Protein AF-A0A920SSR6-F1 (afdb_monomer_lite)

Structure (mmCIF, N/CA/C/O backbone):
data_AF-A0A920SSR6-F1
#
_entry.id   AF-A0A920SSR6-F1
#
loop_
_atom_site.group_PDB
_atom_site.id
_atom_site.type_symbol
_atom_site.label_atom_id
_atom_site.label_alt_id
_atom_site.label_comp_id
_atom_site.label_asym_id
_atom_site.label_entity_id
_atom_site.label_seq_id
_atom_site.pdbx_PDB_ins_code
_atom_site.Cartn_x
_atom_site.Cartn_y
_atom_site.Cartn_z
_atom_site.occupancy
_atom_site.B_iso_or_equiv
_atom_site.auth_seq_id
_atom_site.auth_comp_id
_atom_site.auth_asym_id
_atom_site.auth_atom_id
_atom_site.pdbx_PDB_model_num
ATOM 1 N N . MET A 1 1 ? -7.502 -5.292 -11.468 1.00 79.25 1 MET A N 1
ATOM 2 C CA . MET A 1 1 ? -7.625 -5.193 -10.005 1.00 79.25 1 MET A CA 1
ATOM 3 C C . MET A 1 1 ? -8.997 -5.690 -9.581 1.00 79.25 1 MET A C 1
ATOM 5 O O . MET A 1 1 ? -9.979 -5.293 -10.202 1.00 79.25 1 MET A O 1
ATOM 9 N N . CYS A 1 2 ? -9.067 -6.559 -8.577 1.00 88.94 2 CYS A N 1
ATOM 10 C CA . CYS A 1 2 ? -10.321 -7.020 -7.972 1.00 88.94 2 CYS A CA 1
ATOM 11 C C . CYS A 1 2 ? -10.237 -6.831 -6.457 1.00 88.94 2 CYS A C 1
ATOM 13 O O . CYS A 1 2 ? -9.167 -7.054 -5.901 1.00 88.94 2 CYS A O 1
ATOM 15 N N . PHE A 1 3 ? -11.332 -6.451 -5.804 1.00 95.31 3 PHE A N 1
ATOM 16 C CA . PHE A 1 3 ? -11.404 -6.230 -4.358 1.00 95.31 3 PHE A CA 1
ATOM 17 C C . PHE A 1 3 ? -12.516 -7.069 -3.746 1.00 95.31 3 PHE A C 1
ATOM 19 O O . PHE A 1 3 ? -13.521 -7.348 -4.408 1.00 95.31 3 PHE A O 1
ATOM 26 N N . ASP A 1 4 ? -12.359 -7.425 -2.478 1.00 97.19 4 ASP A N 1
ATOM 27 C CA . ASP A 1 4 ? -13.485 -7.824 -1.643 1.00 97.19 4 ASP A CA 1
ATOM 28 C C . ASP A 1 4 ? -14.258 -6.601 -1.107 1.00 97.19 4 ASP A C 1
ATOM 30 O O . ASP A 1 4 ? -13.966 -5.452 -1.442 1.00 97.19 4 ASP A O 1
ATOM 34 N N . GLY A 1 5 ? -15.295 -6.851 -0.302 1.00 97.62 5 GLY A N 1
ATOM 35 C CA . GLY A 1 5 ? -16.142 -5.795 0.261 1.00 97.62 5 GLY A CA 1
ATOM 36 C C . GLY A 1 5 ? -15.349 -4.743 1.050 1.00 97.62 5 GLY A C 1
ATOM 37 O O . GLY A 1 5 ? -15.394 -3.574 0.672 1.00 97.62 5 GLY A O 1
ATOM 38 N N . PRO A 1 6 ? -14.584 -5.128 2.088 1.00 97.94 6 PRO A N 1
ATOM 39 C CA . PRO A 1 6 ? -13.773 -4.174 2.842 1.00 97.94 6 PRO A CA 1
ATOM 40 C C . PRO A 1 6 ? -12.674 -3.521 1.991 1.00 97.94 6 PRO A C 1
ATOM 42 O O . PRO A 1 6 ? -12.417 -2.330 2.125 1.00 97.94 6 PRO A O 1
ATOM 45 N N . GLY A 1 7 ? -12.060 -4.239 1.047 1.00 97.75 7 GLY A N 1
ATOM 46 C CA . GLY A 1 7 ? -11.115 -3.645 0.100 1.00 97.75 7 GLY A CA 1
ATOM 47 C C . GLY A 1 7 ? -11.740 -2.501 -0.709 1.00 97.75 7 GLY A C 1
ATOM 48 O O . GLY A 1 7 ? -11.111 -1.461 -0.889 1.00 97.75 7 GLY A O 1
ATOM 49 N N . MET A 1 8 ? -13.002 -2.639 -1.128 1.00 97.38 8 MET A N 1
ATOM 50 C CA . MET A 1 8 ? -13.738 -1.546 -1.776 1.00 97.38 8 MET A CA 1
ATOM 51 C C . MET A 1 8 ? -14.019 -0.366 -0.832 1.00 97.38 8 MET A C 1
ATOM 53 O O . MET A 1 8 ? -14.011 0.776 -1.292 1.00 97.38 8 MET A O 1
ATOM 57 N N . GLU A 1 9 ? -14.245 -0.606 0.465 1.00 97.62 9 GLU A N 1
ATOM 58 C CA . GLU A 1 9 ? -14.377 0.469 1.464 1.00 97.62 9 GLU A CA 1
ATOM 59 C C . GLU A 1 9 ? -13.075 1.270 1.580 1.00 97.62 9 GLU A C 1
ATOM 61 O O . GLU A 1 9 ? -13.104 2.500 1.513 1.00 97.62 9 GLU A O 1
ATOM 66 N N . TRP A 1 10 ? -11.929 0.582 1.654 1.00 98.00 10 TRP A N 1
ATOM 67 C CA . TRP A 1 10 ? -10.609 1.218 1.677 1.00 98.00 10 TRP A CA 1
ATOM 68 C C . TRP A 1 10 ? -10.385 2.103 0.443 1.00 98.00 10 TRP A C 1
ATOM 70 O O . TRP A 1 10 ? -9.975 3.257 0.574 1.00 98.00 10 TRP A O 1
ATOM 80 N N . VAL A 1 11 ? -10.731 1.604 -0.752 1.00 96.75 11 VAL A N 1
ATOM 81 C CA . VAL A 1 11 ? -10.645 2.380 -2.004 1.00 96.75 11 VAL A CA 1
ATOM 82 C C . VAL A 1 11 ? -11.535 3.618 -1.952 1.00 96.75 11 VAL A C 1
ATOM 84 O O . VAL A 1 11 ? -11.122 4.679 -2.412 1.00 96.75 11 VAL A O 1
ATOM 87 N N . GLY A 1 12 ? -12.737 3.508 -1.383 1.00 97.50 12 GLY A N 1
ATOM 88 C CA . GLY A 1 12 ? -13.645 4.641 -1.211 1.00 97.50 12 GLY A CA 1
ATOM 89 C C . GLY A 1 12 ? -13.022 5.774 -0.392 1.00 97.50 12 GLY A C 1
ATOM 90 O O . GLY A 1 12 ? -13.066 6.926 -0.823 1.00 97.50 12 GLY A O 1
ATOM 91 N N . TYR A 1 13 ? -12.388 5.439 0.735 1.00 98.25 13 TYR A N 1
ATOM 92 C CA . TYR A 1 13 ? -11.662 6.396 1.578 1.00 98.25 13 TYR A CA 1
ATOM 93 C C . TYR A 1 13 ? -10.449 7.004 0.871 1.00 98.25 13 TYR A C 1
ATOM 95 O O . TYR A 1 13 ? -10.237 8.216 0.907 1.00 98.25 13 TYR A O 1
ATOM 103 N N . TRP A 1 14 ? -9.676 6.178 0.163 1.00 97.25 14 TRP A N 1
ATOM 104 C CA . TRP A 1 14 ? -8.547 6.660 -0.629 1.00 97.25 14 TRP A CA 1
ATOM 105 C C . TRP A 1 14 ? -8.989 7.654 -1.709 1.00 97.25 14 TRP A C 1
ATOM 107 O O . TRP A 1 14 ? -8.414 8.734 -1.827 1.00 97.25 14 TRP A O 1
ATOM 117 N N . MET A 1 15 ? -10.069 7.358 -2.434 1.00 96.38 15 MET A N 1
ATOM 118 C CA . MET A 1 15 ? -10.614 8.257 -3.455 1.00 96.38 15 MET A CA 1
ATOM 119 C C . MET A 1 15 ? -11.180 9.564 -2.883 1.00 96.38 15 MET A C 1
ATOM 121 O O . MET A 1 15 ? -11.153 10.581 -3.579 1.00 96.38 15 MET A O 1
ATOM 125 N N . SER A 1 16 ? -11.706 9.560 -1.654 1.00 97.62 16 SER A N 1
ATOM 126 C CA . SER A 1 16 ? -12.174 10.782 -0.984 1.00 97.62 16 SER A CA 1
ATOM 127 C C . SER A 1 16 ? -11.052 11.571 -0.301 1.00 97.62 16 SER A C 1
ATOM 129 O O . SER A 1 16 ? -11.284 12.703 0.123 1.00 97.62 16 SER A O 1
ATOM 131 N N . GLY A 1 17 ? -9.841 11.011 -0.211 1.00 96.44 17 GLY A N 1
ATOM 132 C CA . GLY A 1 17 ? -8.726 11.606 0.526 1.00 96.44 17 GLY A CA 1
ATOM 133 C C . GLY A 1 17 ? -8.925 11.580 2.044 1.00 96.44 17 GLY A C 1
ATOM 134 O O . GLY A 1 17 ? -8.292 12.356 2.761 1.00 96.44 17 GLY A O 1
ATOM 135 N N . GLU A 1 18 ? -9.808 10.715 2.543 1.00 97.75 18 GLU A N 1
ATOM 136 C CA . GLU A 1 18 ? -10.096 10.578 3.968 1.00 97.75 18 GLU A CA 1
ATOM 137 C C . GLU A 1 18 ? -9.359 9.369 4.564 1.00 97.75 18 GLU A C 1
ATOM 139 O O . GLU A 1 18 ? -9.221 8.343 3.899 1.00 97.75 18 GLU A O 1
ATOM 144 N N . PRO A 1 19 ? -8.899 9.440 5.826 1.00 96.69 19 PRO A N 1
ATOM 145 C CA . PRO A 1 19 ? -8.306 8.288 6.497 1.00 96.69 19 PRO A CA 1
ATOM 146 C C . PRO A 1 19 ? -9.272 7.085 6.525 1.00 96.69 19 PRO A C 1
ATOM 148 O O . PRO A 1 19 ? -10.417 7.258 6.960 1.00 96.69 19 PRO A O 1
ATOM 151 N N . PRO A 1 20 ? -8.834 5.874 6.124 1.00 97.19 20 PRO A N 1
ATOM 152 C CA . PRO A 1 20 ? -9.684 4.691 6.141 1.00 97.19 20 PRO A CA 1
ATOM 153 C C . PRO A 1 20 ? -10.203 4.365 7.544 1.00 97.19 20 PRO A C 1
ATOM 155 O O . PRO A 1 20 ? -9.430 4.254 8.495 1.00 97.19 20 PRO A O 1
ATOM 158 N N . GLN A 1 21 ? -11.518 4.176 7.671 1.00 96.62 21 GLN A N 1
ATOM 159 C CA . GLN A 1 21 ? -12.170 3.718 8.903 1.00 96.62 21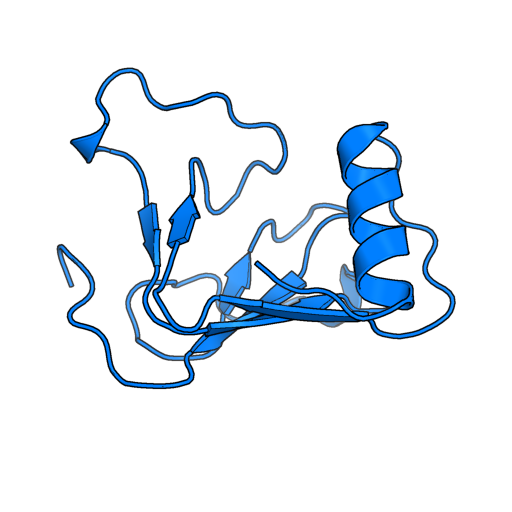 GLN A CA 1
ATOM 160 C C . GLN A 1 21 ? -12.740 2.319 8.677 1.00 96.62 21 GLN A C 1
ATOM 162 O O . GLN A 1 21 ? -13.928 2.128 8.428 1.00 96.62 21 GLN A O 1
ATOM 167 N N . MET A 1 22 ? -11.847 1.338 8.722 1.00 96.69 22 MET A N 1
ATOM 168 C CA . MET A 1 22 ? -12.138 -0.048 8.375 1.00 96.69 22 MET A CA 1
ATOM 169 C C . MET A 1 22 ? -12.737 -0.805 9.568 1.00 96.69 22 MET A C 1
ATOM 171 O O . MET A 1 22 ? -12.265 -0.675 10.695 1.00 96.69 22 MET A O 1
ATOM 175 N N . SER A 1 23 ? -13.751 -1.641 9.330 1.00 96.69 23 SER A N 1
ATOM 176 C CA . SER A 1 23 ? -14.319 -2.541 10.358 1.00 96.69 23 SER A CA 1
ATOM 177 C C . SER A 1 23 ? -13.849 -3.994 10.227 1.00 96.69 23 SER A C 1
ATOM 179 O O . SER A 1 23 ? -13.975 -4.788 11.161 1.00 96.69 23 SER A O 1
ATOM 181 N N . ALA A 1 24 ? -13.275 -4.335 9.073 1.00 97.94 24 ALA A N 1
ATOM 182 C CA . ALA A 1 24 ? -12.708 -5.632 8.750 1.00 97.94 24 ALA A CA 1
ATOM 183 C C . ALA A 1 24 ? -11.488 -5.454 7.838 1.00 97.94 24 ALA A C 1
ATOM 185 O O . ALA A 1 24 ? -11.345 -4.434 7.166 1.00 97.94 24 ALA A O 1
ATOM 186 N N . MET A 1 25 ? -10.610 -6.456 7.824 1.00 98.00 25 MET A N 1
ATOM 187 C CA . MET A 1 25 ? -9.486 -6.506 6.892 1.00 98.00 25 MET A CA 1
ATOM 188 C C . MET A 1 25 ? -10.007 -6.674 5.461 1.00 98.00 25 MET A C 1
ATOM 190 O O . MET A 1 25 ? -10.904 -7.487 5.235 1.00 98.00 25 MET A O 1
ATOM 194 N N . GLY A 1 26 ? -9.436 -5.921 4.522 1.00 98.19 26 GLY A N 1
ATOM 195 C CA . GLY A 1 26 ? -9.741 -6.019 3.096 1.00 98.19 26 GLY A CA 1
ATOM 196 C C . GLY A 1 26 ? -8.657 -6.735 2.308 1.00 98.19 26 GLY A C 1
ATOM 197 O O . GLY A 1 26 ? -7.489 -6.759 2.704 1.00 98.19 26 GLY A O 1
ATOM 198 N N . LEU A 1 27 ? -9.047 -7.281 1.163 1.00 97.81 27 LEU A N 1
ATOM 199 C CA . LEU A 1 27 ? -8.178 -8.000 0.244 1.00 97.81 27 LEU A CA 1
ATOM 200 C C . LEU A 1 27 ? -8.375 -7.518 -1.190 1.00 97.81 27 LEU A C 1
ATOM 202 O O . LEU A 1 27 ? -9.490 -7.285 -1.661 1.00 97.81 27 LEU A O 1
ATOM 206 N N . SER A 1 28 ? -7.271 -7.442 -1.922 1.00 97.81 28 SER A N 1
ATOM 207 C CA . SER A 1 28 ? -7.276 -7.242 -3.366 1.00 97.81 28 SER A CA 1
ATOM 208 C C . SER A 1 28 ? -6.166 -8.036 -4.031 1.00 97.81 28 SER A C 1
ATOM 210 O O . SER A 1 28 ? -5.222 -8.464 -3.377 1.00 97.81 28 SER A O 1
ATOM 212 N N . TYR A 1 29 ? -6.272 -8.258 -5.337 1.00 95.88 29 TYR A N 1
ATOM 213 C CA . TYR A 1 29 ? -5.209 -8.886 -6.109 1.00 95.88 29 TYR A CA 1
ATOM 214 C C . TYR A 1 29 ? -5.025 -8.252 -7.489 1.00 95.88 29 TYR A C 1
ATOM 216 O O . TYR A 1 29 ? -5.969 -7.774 -8.139 1.00 95.88 29 TYR A O 1
ATOM 224 N N . MET A 1 30 ? -3.781 -8.329 -7.958 1.00 95.38 30 MET A N 1
ATOM 225 C CA . MET A 1 30 ? -3.304 -7.902 -9.272 1.00 95.38 30 MET A CA 1
ATOM 226 C C . MET A 1 30 ? -2.377 -8.993 -9.829 1.00 95.38 30 MET A C 1
ATOM 228 O O . MET A 1 30 ? -1.157 -8.880 -9.802 1.00 95.38 30 MET A O 1
ATOM 232 N N . LEU A 1 31 ? -2.947 -10.092 -10.333 1.00 93.31 31 LEU A N 1
ATOM 233 C CA . LEU A 1 31 ? -2.156 -11.266 -10.750 1.00 93.31 31 LEU A CA 1
ATOM 234 C C . LEU A 1 31 ? -1.364 -11.073 -12.055 1.00 93.31 31 LEU A C 1
ATOM 236 O O . LEU A 1 31 ? -0.542 -11.912 -12.397 1.00 93.31 31 LEU A O 1
ATOM 240 N N . MET A 1 32 ? -1.606 -9.982 -12.781 1.00 91.75 32 MET A N 1
ATOM 241 C CA . MET A 1 32 ? -0.812 -9.587 -13.952 1.00 91.75 32 MET A CA 1
ATOM 242 C C . MET A 1 32 ? 0.258 -8.540 -13.599 1.00 91.75 32 MET A C 1
ATOM 244 O O . MET A 1 32 ? 0.911 -8.022 -14.500 1.00 91.75 32 MET A O 1
ATOM 248 N N . GLY A 1 33 ? 0.417 -8.219 -12.311 1.00 92.00 33 GLY A N 1
ATOM 249 C CA . GLY A 1 33 ? 1.203 -7.082 -11.845 1.00 92.00 33 GLY A CA 1
ATOM 250 C C . GLY A 1 33 ? 0.465 -5.746 -11.951 1.00 92.00 33 GLY A C 1
ATOM 251 O O . GLY A 1 33 ? -0.696 -5.683 -12.377 1.00 92.00 33 GLY A O 1
ATOM 252 N N . SER A 1 34 ? 1.150 -4.686 -11.538 1.00 92.38 34 SER A N 1
ATOM 253 C CA . SER A 1 34 ? 0.694 -3.296 -11.606 1.00 92.38 34 SER A CA 1
ATOM 254 C C . SER A 1 34 ? 1.840 -2.356 -11.977 1.00 92.38 34 SER A C 1
ATOM 256 O O . SER A 1 34 ? 3.015 -2.727 -12.001 1.00 92.38 34 SER A O 1
ATOM 258 N N . TYR A 1 35 ? 1.456 -1.127 -12.304 1.00 92.50 35 TYR A N 1
ATOM 259 C CA . TYR A 1 35 ? 2.344 0.019 -12.368 1.00 92.50 35 TYR A CA 1
ATOM 260 C C . TYR A 1 35 ? 1.873 1.007 -11.307 1.00 92.50 35 TYR A C 1
ATOM 262 O O . TYR A 1 35 ? 0.707 1.411 -11.331 1.00 92.50 35 TYR A O 1
ATOM 270 N N . ASP A 1 36 ? 2.771 1.381 -10.405 1.00 92.12 36 ASP A N 1
ATOM 271 C CA . ASP A 1 36 ? 2.482 2.216 -9.247 1.00 92.12 36 ASP A CA 1
ATOM 272 C C . ASP A 1 36 ? 3.305 3.508 -9.330 1.00 92.12 36 ASP A C 1
ATOM 274 O O . ASP A 1 36 ? 4.497 3.501 -9.641 1.00 92.12 36 ASP A O 1
ATOM 278 N N . ASN A 1 37 ? 2.668 4.651 -9.064 1.00 94.00 37 ASN A N 1
ATOM 279 C CA . ASN A 1 37 ? 3.337 5.954 -9.162 1.00 94.00 37 ASN A CA 1
ATOM 280 C C . ASN A 1 37 ? 4.342 6.187 -8.026 1.00 94.00 37 ASN A C 1
ATOM 282 O O . ASN A 1 37 ? 5.284 6.958 -8.181 1.00 94.00 37 ASN A O 1
ATOM 286 N N . SER A 1 38 ? 4.105 5.577 -6.865 1.00 94.25 38 SER A N 1
ATOM 287 C CA . SER A 1 38 ? 4.916 5.747 -5.665 1.00 94.25 38 SER A CA 1
ATOM 288 C C . SER A 1 38 ? 4.692 4.582 -4.709 1.00 94.25 38 SER A C 1
ATOM 290 O O . SER A 1 38 ? 3.590 4.046 -4.636 1.00 94.25 38 SER A O 1
ATOM 292 N N . ASN A 1 39 ? 5.725 4.226 -3.942 1.00 95.06 39 ASN A N 1
ATOM 293 C CA . ASN A 1 39 ? 5.601 3.300 -2.814 1.00 95.06 39 ASN A CA 1
ATOM 294 C C . ASN A 1 39 ? 5.315 4.029 -1.490 1.00 95.06 39 ASN A C 1
ATOM 296 O O . ASN A 1 39 ? 4.989 3.393 -0.494 1.00 95.06 39 ASN A O 1
ATOM 300 N N . THR A 1 40 ? 5.486 5.352 -1.437 1.00 95.38 40 THR A N 1
ATOM 301 C CA . THR A 1 40 ? 5.476 6.125 -0.181 1.00 95.38 40 THR A CA 1
ATOM 302 C C . THR A 1 40 ? 4.354 7.152 -0.110 1.00 95.38 40 THR A C 1
ATOM 304 O O . THR A 1 40 ? 3.849 7.408 0.979 1.00 95.38 40 THR A O 1
ATOM 307 N N . ASP A 1 41 ? 3.930 7.705 -1.246 1.00 96.19 41 ASP A N 1
ATOM 308 C CA . ASP A 1 41 ? 2.900 8.742 -1.314 1.00 96.19 41 ASP A CA 1
ATOM 309 C C . ASP A 1 41 ? 1.615 8.200 -1.971 1.00 96.19 41 ASP A C 1
ATOM 311 O O . ASP A 1 41 ? 1.611 7.955 -3.183 1.00 96.19 41 ASP A O 1
ATOM 315 N N . PRO A 1 42 ? 0.514 8.039 -1.208 1.00 96.50 42 PRO A N 1
ATOM 316 C CA . PRO A 1 42 ? -0.755 7.526 -1.722 1.00 96.50 42 PRO A CA 1
ATOM 317 C C . PRO A 1 42 ? -1.435 8.454 -2.733 1.00 96.50 42 PRO A C 1
ATOM 319 O O . PRO A 1 42 ? -2.347 8.014 -3.431 1.00 96.50 42 PRO A O 1
ATOM 322 N N . PHE A 1 43 ? -1.025 9.719 -2.827 1.00 96.81 43 PHE A N 1
ATOM 323 C CA . PHE A 1 43 ? -1.617 10.708 -3.731 1.00 96.81 43 PHE A CA 1
ATOM 324 C C . PHE A 1 43 ? -0.641 11.186 -4.807 1.00 96.81 43 PHE A C 1
ATOM 326 O O . PHE A 1 43 ? -0.907 12.184 -5.484 1.00 96.81 43 PHE A O 1
ATOM 333 N N . ALA A 1 44 ? 0.465 10.460 -4.995 1.00 95.69 44 ALA A N 1
ATOM 334 C CA . ALA A 1 44 ? 1.440 10.764 -6.025 1.00 95.69 44 ALA A CA 1
ATOM 335 C C . ALA A 1 44 ? 0.788 10.794 -7.415 1.00 95.69 44 ALA A C 1
ATOM 337 O O . ALA A 1 44 ? 0.175 9.825 -7.883 1.00 95.69 44 ALA A O 1
ATOM 338 N N . GLY A 1 45 ? 0.977 11.920 -8.104 1.00 94.88 45 GLY A N 1
ATOM 339 C CA . GLY A 1 45 ? 0.725 12.008 -9.535 1.00 94.88 45 GLY A CA 1
ATOM 340 C C . GLY A 1 45 ? 1.661 11.084 -10.326 1.00 94.88 45 GLY A C 1
ATOM 341 O O . GLY A 1 45 ? 2.651 10.590 -9.782 1.00 94.88 45 GLY A O 1
ATOM 342 N N . PRO A 1 46 ? 1.369 10.841 -11.613 1.00 92.56 46 PRO A N 1
ATOM 343 C CA . PRO A 1 46 ? 2.273 10.082 -12.465 1.00 92.56 46 PRO A CA 1
ATOM 344 C C . PRO A 1 46 ? 3.649 10.767 -12.529 1.00 92.56 46 PRO A C 1
ATOM 346 O O . PRO A 1 46 ? 3.701 12.001 -12.591 1.00 92.56 46 PRO A O 1
ATOM 349 N N . PRO A 1 47 ? 4.754 10.001 -12.532 1.00 89.62 47 PRO A N 1
ATOM 350 C CA . PRO A 1 47 ? 6.088 10.571 -12.670 1.00 89.62 47 PRO A CA 1
ATOM 351 C C . PRO A 1 47 ? 6.245 11.272 -14.026 1.00 89.62 47 PRO A C 1
ATOM 353 O O . PRO A 1 47 ? 5.613 10.892 -15.014 1.00 89.62 47 PRO A O 1
ATOM 356 N N . GLU A 1 48 ? 7.110 12.291 -14.085 1.00 90.69 48 GLU A N 1
ATOM 357 C CA . GLU A 1 48 ? 7.383 13.030 -15.329 1.00 90.69 48 GLU A CA 1
ATOM 358 C C . GLU A 1 48 ? 7.938 12.113 -16.428 1.00 90.69 48 GLU A C 1
ATOM 360 O O . GLU A 1 48 ? 7.602 12.269 -17.605 1.00 90.69 48 GLU A O 1
ATOM 365 N N . ASN A 1 49 ? 8.757 11.131 -16.039 1.00 89.44 49 ASN A N 1
ATOM 366 C CA . ASN A 1 49 ? 9.231 10.063 -16.903 1.00 89.44 49 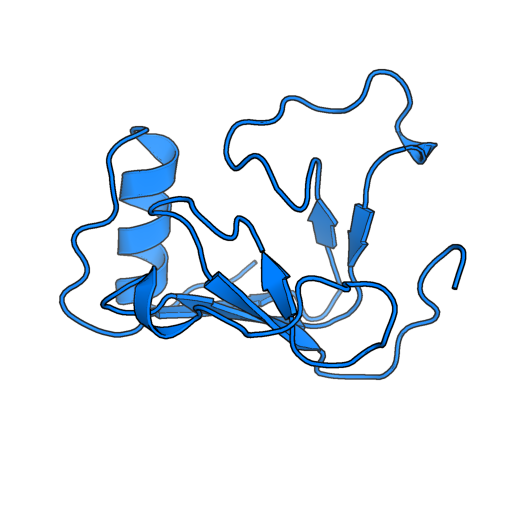ASN A CA 1
ATOM 367 C C . ASN A 1 49 ? 8.596 8.722 -16.48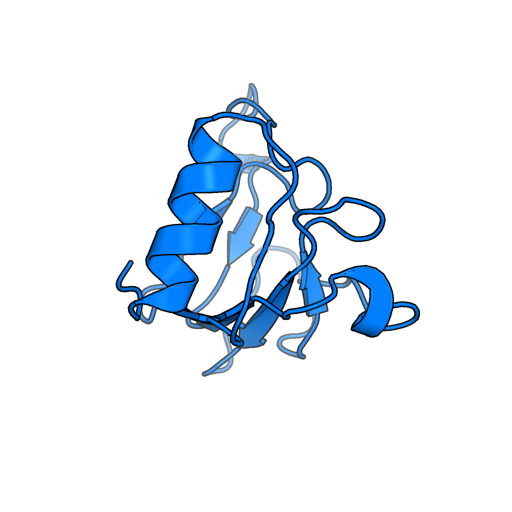1 1.00 89.44 49 ASN A C 1
ATOM 369 O O . ASN A 1 49 ? 8.809 8.282 -15.352 1.00 89.44 49 ASN A O 1
ATOM 373 N N . PRO A 1 50 ? 7.875 8.020 -17.377 1.00 85.31 50 PRO A N 1
ATOM 374 C CA . PRO A 1 50 ? 7.264 6.725 -17.068 1.00 85.31 50 PRO A CA 1
ATOM 375 C C . PRO A 1 50 ? 8.245 5.635 -16.615 1.00 85.31 50 PRO A C 1
ATOM 377 O O . PRO A 1 50 ? 7.832 4.673 -15.977 1.00 85.31 50 PRO A O 1
ATOM 380 N N . ALA A 1 51 ? 9.532 5.754 -16.955 1.00 85.31 51 ALA A N 1
ATOM 381 C CA . ALA A 1 51 ? 10.554 4.806 -16.511 1.00 85.31 51 ALA A CA 1
ATOM 382 C C . ALA A 1 51 ? 10.870 4.907 -15.007 1.00 85.31 51 ALA A C 1
ATOM 384 O O . ALA A 1 51 ? 11.466 3.982 -14.465 1.00 85.31 51 ALA A O 1
ATOM 385 N N . ASP A 1 52 ? 10.470 6.003 -14.355 1.00 85.06 52 ASP A N 1
ATOM 386 C CA . ASP A 1 52 ? 10.710 6.245 -12.928 1.00 85.06 52 ASP A CA 1
ATOM 387 C C . ASP A 1 52 ? 9.568 5.711 -12.043 1.00 85.06 52 ASP A C 1
ATOM 389 O O . ASP A 1 52 ? 9.635 5.801 -10.818 1.00 85.06 52 ASP A O 1
ATOM 393 N N . GLY A 1 53 ? 8.501 5.179 -12.649 1.00 86.94 53 GLY A N 1
ATOM 394 C CA . GLY A 1 53 ? 7.443 4.497 -11.912 1.00 86.94 53 GLY A CA 1
ATOM 395 C C . GLY A 1 53 ? 7.855 3.106 -11.450 1.00 86.94 53 GLY A C 1
ATOM 396 O O . GLY A 1 53 ? 8.835 2.524 -11.915 1.00 86.94 53 GLY A O 1
ATOM 397 N N . ILE A 1 54 ? 7.067 2.553 -10.538 1.00 91.31 54 ILE A N 1
ATOM 398 C CA . ILE A 1 54 ? 7.335 1.252 -9.937 1.00 91.31 54 ILE A CA 1
ATOM 399 C C . ILE A 1 54 ? 6.551 0.195 -10.704 1.00 91.31 54 ILE A C 1
ATOM 401 O O . ILE A 1 54 ? 5.337 0.297 -10.870 1.00 91.31 54 ILE A O 1
ATOM 405 N N . VAL A 1 55 ? 7.249 -0.836 -11.174 1.00 91.25 55 VAL A N 1
ATOM 406 C CA . VAL A 1 55 ? 6.617 -2.013 -11.773 1.00 91.25 55 VAL A CA 1
ATOM 407 C C . VAL A 1 55 ? 6.559 -3.104 -10.720 1.00 91.25 55 VAL A C 1
ATOM 409 O O . VAL A 1 55 ? 7.589 -3.651 -10.327 1.00 91.25 55 VAL A O 1
ATOM 412 N N . THR A 1 56 ? 5.347 -3.451 -10.305 1.00 91.69 56 THR A N 1
ATOM 413 C CA . THR A 1 56 ? 5.117 -4.475 -9.289 1.00 91.69 56 THR A CA 1
ATOM 414 C C . THR A 1 56 ? 4.651 -5.762 -9.958 1.00 91.69 56 THR A C 1
ATOM 416 O O . THR A 1 56 ? 3.716 -5.765 -10.762 1.00 91.69 56 THR A O 1
ATOM 419 N N . GLY A 1 57 ? 5.291 -6.882 -9.618 1.00 93.12 57 GLY A N 1
ATOM 420 C CA . GLY A 1 57 ? 4.903 -8.209 -10.100 1.00 93.12 57 GLY A CA 1
ATOM 421 C C . GLY A 1 57 ? 3.535 -8.676 -9.577 1.00 93.12 57 GLY A C 1
ATOM 422 O O . GLY A 1 57 ? 2.860 -7.951 -8.848 1.00 93.12 57 GLY A O 1
ATOM 423 N N . PRO A 1 58 ? 3.090 -9.897 -9.919 1.00 95.06 58 PRO A N 1
ATOM 424 C CA . PRO A 1 58 ? 1.832 -10.461 -9.428 1.00 95.06 58 PRO A CA 1
ATOM 425 C C . PRO A 1 58 ? 1.734 -10.481 -7.896 1.00 95.06 58 PRO A C 1
ATOM 427 O O . PRO A 1 58 ? 2.522 -11.158 -7.232 1.00 95.06 58 PRO A O 1
ATOM 430 N N . HIS A 1 59 ? 0.735 -9.812 -7.320 1.00 96.19 59 HIS A N 1
ATOM 431 C CA . HIS A 1 59 ? 0.622 -9.666 -5.864 1.00 96.19 59 HIS A CA 1
ATOM 432 C C . HIS A 1 59 ? -0.827 -9.653 -5.352 1.00 96.19 59 HIS A C 1
ATOM 434 O O . HIS A 1 59 ? -1.792 -9.445 -6.101 1.00 96.19 59 HIS A O 1
ATOM 440 N N . VAL A 1 60 ? -0.953 -9.868 -4.043 1.00 97.62 60 VAL A N 1
ATOM 441 C CA . VAL A 1 60 ? -2.144 -9.625 -3.223 1.00 97.62 60 VAL A CA 1
ATOM 442 C C . VAL A 1 60 ? -1.880 -8.396 -2.353 1.00 97.62 60 VAL A C 1
ATOM 444 O O . VAL A 1 60 ? -0.799 -8.259 -1.789 1.00 97.62 60 VAL A O 1
ATOM 447 N N . MET A 1 61 ? -2.869 -7.519 -2.231 1.00 98.25 61 MET A N 1
ATOM 448 C CA . MET A 1 61 ? -2.891 -6.414 -1.276 1.00 98.25 61 MET A CA 1
ATOM 449 C C . MET A 1 61 ? -3.749 -6.802 -0.076 1.00 98.25 61 MET A C 1
ATOM 451 O O . MET A 1 61 ? -4.849 -7.338 -0.248 1.00 98.25 61 MET A O 1
ATOM 455 N N . ILE A 1 62 ? -3.266 -6.502 1.127 1.00 98.38 62 ILE A N 1
ATOM 456 C CA . ILE A 1 62 ? -4.002 -6.698 2.377 1.00 98.38 62 ILE A CA 1
ATOM 457 C C . ILE A 1 62 ? -4.144 -5.344 3.067 1.00 98.38 62 ILE A C 1
ATOM 459 O O . ILE A 1 62 ? -3.153 -4.745 3.490 1.00 98.38 62 ILE A O 1
ATOM 463 N N . PHE A 1 63 ? -5.385 -4.888 3.205 1.00 98.25 63 PHE A N 1
ATOM 464 C CA . PHE A 1 63 ? -5.739 -3.629 3.852 1.00 98.25 63 PHE A CA 1
ATOM 465 C C . PHE A 1 63 ? -6.078 -3.908 5.321 1.00 98.25 63 PHE A C 1
ATOM 467 O O . PHE A 1 63 ? -7.112 -4.529 5.595 1.00 98.25 63 PHE A O 1
ATOM 474 N N . PRO A 1 64 ? -5.216 -3.532 6.282 1.00 97.88 64 PRO A N 1
ATOM 475 C CA . PRO A 1 64 ? -5.465 -3.810 7.689 1.00 97.88 64 PRO A CA 1
ATOM 476 C C . PRO A 1 64 ? -6.609 -2.946 8.235 1.00 97.88 64 PRO A C 1
ATOM 478 O O . PRO A 1 64 ? -6.916 -1.879 7.711 1.00 97.88 64 PRO A O 1
ATOM 481 N N . VAL A 1 65 ? -7.205 -3.392 9.344 1.00 97.94 65 VAL A N 1
ATOM 482 C CA . VAL A 1 65 ? -8.138 -2.561 10.126 1.00 97.94 65 VAL A CA 1
ATOM 483 C C . VAL A 1 65 ? -7.418 -1.348 10.723 1.00 97.94 65 VAL A C 1
ATOM 485 O O . VAL A 1 65 ? -7.962 -0.251 10.754 1.00 97.94 65 VAL A O 1
ATOM 488 N N . ASP A 1 66 ? -6.180 -1.557 11.175 1.00 96.94 66 ASP A N 1
ATOM 489 C CA . ASP A 1 66 ? -5.309 -0.534 11.743 1.00 96.94 66 ASP A CA 1
ATOM 490 C C . ASP A 1 66 ? -3.974 -0.530 10.989 1.00 96.94 66 ASP A C 1
ATOM 492 O O . ASP A 1 66 ? -3.192 -1.480 11.086 1.00 96.94 66 ASP A O 1
ATOM 496 N N . ALA A 1 67 ? -3.708 0.544 10.245 1.00 96.69 67 ALA A N 1
ATOM 497 C CA . ALA A 1 67 ? -2.478 0.736 9.478 1.00 96.69 67 ALA A CA 1
ATOM 498 C C . ALA A 1 67 ? -1.208 0.655 10.347 1.00 96.69 67 ALA A C 1
ATOM 500 O O . ALA A 1 67 ? -0.167 0.187 9.881 1.00 96.69 67 ALA A O 1
ATOM 501 N N . THR A 1 68 ? -1.286 1.034 11.629 1.00 96.25 68 THR A N 1
ATOM 502 C CA . THR A 1 68 ? -0.130 1.007 12.543 1.00 96.25 68 THR A CA 1
ATOM 503 C C . THR A 1 68 ? 0.320 -0.412 12.894 1.00 96.25 68 THR A C 1
ATOM 505 O O . THR A 1 68 ? 1.463 -0.607 13.309 1.00 96.25 68 THR A O 1
ATOM 508 N N . SER A 1 69 ? -0.522 -1.423 12.649 1.00 96.44 69 SER A N 1
ATOM 509 C CA . SER A 1 69 ? -0.158 -2.838 12.817 1.00 96.44 69 SER A CA 1
ATOM 510 C C . SER A 1 69 ? 0.974 -3.299 11.890 1.00 96.44 69 SER A C 1
ATOM 512 O O . SER A 1 69 ? 1.585 -4.334 12.149 1.00 96.44 69 SER A O 1
ATOM 514 N N . LEU A 1 70 ? 1.280 -2.526 10.843 1.00 96.62 70 LEU A N 1
ATOM 515 C CA . LEU A 1 70 ? 2.355 -2.795 9.885 1.00 96.62 70 LEU A CA 1
ATOM 516 C C . LEU A 1 70 ? 3.689 -2.115 10.257 1.00 96.62 70 LEU A C 1
ATOM 518 O O . LEU A 1 70 ? 4.661 -2.191 9.501 1.00 96.62 70 LEU A O 1
ATOM 522 N N . ALA A 1 71 ? 3.760 -1.426 11.401 1.00 93.12 71 ALA A N 1
ATOM 523 C CA . ALA A 1 71 ? 4.964 -0.720 11.828 1.00 93.12 71 ALA A CA 1
ATOM 524 C C . ALA A 1 71 ? 6.167 -1.670 11.985 1.00 93.12 71 ALA A C 1
ATOM 526 O O . ALA A 1 71 ? 6.072 -2.737 12.592 1.00 93.12 71 ALA A O 1
ATOM 527 N N . GLY A 1 72 ? 7.323 -1.260 11.455 1.00 91.69 72 GLY A N 1
ATOM 528 C CA . GLY A 1 72 ? 8.573 -2.025 11.530 1.00 91.69 72 GLY A CA 1
ATOM 529 C C . GLY A 1 72 ? 8.716 -3.149 10.498 1.00 91.69 72 GLY A C 1
ATOM 530 O O . GLY A 1 72 ? 9.763 -3.794 10.458 1.00 91.69 72 GLY A O 1
ATOM 531 N N . MET A 1 73 ? 7.709 -3.378 9.650 1.00 96.62 73 MET A N 1
ATOM 532 C CA . MET A 1 73 ? 7.850 -4.239 8.475 1.00 96.62 73 MET A CA 1
ATOM 533 C C . MET A 1 73 ? 8.661 -3.539 7.371 1.00 96.62 73 MET A C 1
ATOM 535 O O . MET A 1 73 ? 8.733 -2.308 7.324 1.00 96.62 73 MET A O 1
ATOM 539 N N . SER A 1 74 ? 9.265 -4.335 6.483 1.00 96.88 74 SER A N 1
ATOM 540 C CA . SER A 1 74 ? 10.044 -3.834 5.344 1.00 96.88 74 SER A CA 1
ATOM 541 C C . SER A 1 74 ? 9.185 -2.994 4.395 1.00 96.88 74 SER A C 1
ATOM 543 O O . SER A 1 74 ? 8.009 -3.288 4.199 1.00 96.88 74 SER A O 1
ATOM 545 N N . THR A 1 75 ? 9.785 -1.984 3.771 1.00 96.50 75 THR A N 1
ATOM 546 C CA . THR A 1 75 ? 9.223 -1.219 2.640 1.00 96.50 75 THR A CA 1
ATOM 547 C C . THR A 1 75 ? 9.969 -1.491 1.333 1.00 96.50 75 THR A C 1
ATOM 549 O O . THR A 1 75 ? 9.691 -0.858 0.312 1.00 96.50 75 THR A O 1
ATOM 552 N N . ASP A 1 76 ? 10.925 -2.423 1.364 1.00 94.19 76 ASP A N 1
ATOM 553 C CA . ASP A 1 76 ? 11.703 -2.820 0.200 1.00 94.19 76 ASP A CA 1
ATOM 554 C C . ASP A 1 76 ? 10.835 -3.651 -0.751 1.00 94.19 76 ASP A C 1
ATOM 556 O O . ASP A 1 76 ? 10.535 -4.814 -0.495 1.00 94.19 76 ASP A O 1
ATOM 560 N N . HIS A 1 77 ? 10.422 -3.023 -1.847 1.00 91.75 77 HIS A N 1
ATOM 561 C CA . HIS A 1 77 ? 9.591 -3.625 -2.885 1.00 91.75 77 HIS A CA 1
ATOM 562 C C . HIS A 1 77 ? 10.415 -4.381 -3.940 1.00 91.75 77 HIS A C 1
ATOM 564 O O . HIS A 1 77 ? 9.847 -4.921 -4.889 1.00 91.75 77 HIS A O 1
ATOM 570 N N . MET A 1 78 ? 11.743 -4.450 -3.778 1.00 89.62 78 MET A N 1
ATOM 571 C CA . MET A 1 78 ? 12.659 -5.055 -4.748 1.00 89.62 78 MET A CA 1
ATOM 572 C C . MET A 1 78 ? 13.000 -6.518 -4.444 1.00 89.62 78 MET A C 1
ATOM 574 O O . MET A 1 78 ? 13.657 -7.178 -5.247 1.00 89.62 78 MET A O 1
ATOM 578 N N . THR A 1 79 ? 12.564 -7.057 -3.302 1.00 86.50 79 THR A N 1
ATOM 579 C CA . THR A 1 79 ? 13.058 -8.346 -2.784 1.00 86.50 79 THR A CA 1
ATOM 580 C C . THR A 1 79 ? 12.156 -9.547 -3.077 1.00 86.50 79 THR A C 1
ATOM 582 O O . THR A 1 79 ? 12.467 -10.649 -2.635 1.00 86.50 79 THR 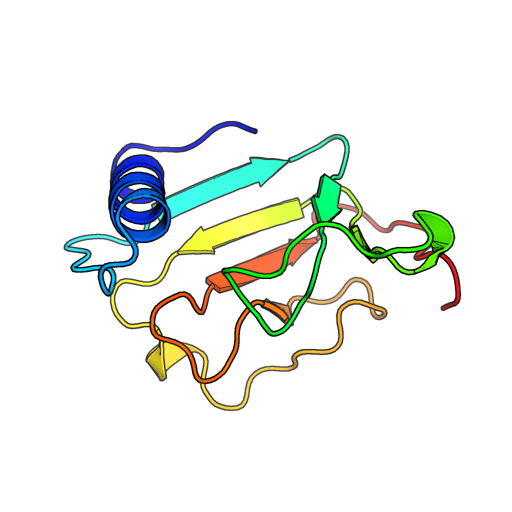A O 1
ATOM 585 N N . ASN A 1 80 ? 11.053 -9.391 -3.826 1.00 89.75 80 ASN A N 1
ATOM 586 C CA . ASN A 1 80 ? 9.989 -10.410 -3.961 1.00 89.75 80 ASN A CA 1
ATOM 587 C C . ASN A 1 80 ? 9.416 -10.905 -2.605 1.00 89.75 80 ASN A C 1
ATOM 589 O O . ASN A 1 80 ? 8.659 -11.876 -2.566 1.00 89.75 80 ASN A O 1
ATOM 593 N N . GLU A 1 81 ? 9.738 -10.237 -1.494 1.00 94.38 81 GLU A N 1
ATOM 594 C CA . GLU A 1 81 ? 9.213 -10.515 -0.157 1.00 94.38 81 GLU A CA 1
ATOM 595 C C . GLU A 1 81 ? 8.031 -9.586 0.163 1.00 94.38 81 GLU A C 1
ATOM 597 O O . GLU A 1 81 ? 7.839 -8.576 -0.515 1.00 94.38 81 GLU A O 1
ATOM 602 N N . PRO A 1 82 ? 7.208 -9.895 1.183 1.00 96.88 82 PRO A N 1
ATOM 603 C CA . PRO A 1 82 ? 6.159 -8.984 1.618 1.00 96.88 82 PRO A CA 1
ATOM 604 C C . PRO A 1 82 ? 6.715 -7.644 2.111 1.00 96.88 82 PRO A C 1
ATOM 606 O O . PRO A 1 82 ? 7.626 -7.610 2.942 1.00 96.88 82 PRO A O 1
ATOM 609 N N . TYR A 1 83 ? 6.108 -6.548 1.661 1.00 97.38 83 TYR A N 1
ATOM 610 C CA . TYR A 1 83 ? 6.513 -5.189 2.018 1.00 97.38 83 TYR A CA 1
ATOM 611 C C . TYR A 1 83 ? 5.307 -4.277 2.238 1.00 97.38 83 TYR A C 1
ATOM 613 O O . TYR A 1 83 ? 4.202 -4.541 1.768 1.00 97.38 83 TYR A O 1
ATOM 621 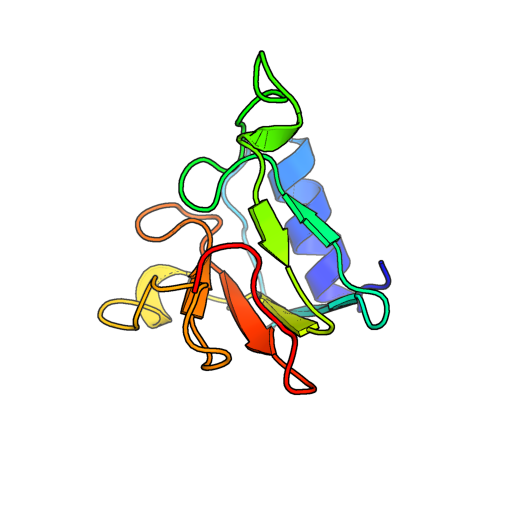N N . VAL A 1 84 ? 5.512 -3.188 2.970 1.00 98.38 84 VAL A N 1
ATOM 622 C CA . VAL A 1 84 ? 4.491 -2.173 3.224 1.00 98.38 84 VAL A CA 1
ATOM 623 C C . VAL A 1 84 ? 4.581 -1.091 2.161 1.00 98.38 84 VAL A C 1
ATOM 625 O O . VAL A 1 84 ? 5.634 -0.477 1.978 1.00 98.38 84 VAL A O 1
ATOM 628 N N . MET A 1 85 ? 3.454 -0.831 1.506 1.00 97.81 85 MET A N 1
ATOM 629 C CA . MET A 1 85 ? 3.258 0.351 0.676 1.00 97.81 85 MET A CA 1
ATOM 630 C C . MET A 1 85 ? 2.573 1.439 1.508 1.00 97.81 85 MET A C 1
ATOM 632 O O . MET A 1 85 ? 1.730 1.145 2.357 1.00 97.81 85 MET A O 1
ATOM 636 N N . PHE A 1 86 ? 2.957 2.695 1.278 1.00 97.62 86 PHE A N 1
ATOM 637 C CA . PHE A 1 86 ? 2.480 3.893 1.980 1.00 97.62 86 PHE A CA 1
ATOM 638 C C . PHE A 1 86 ? 2.691 3.853 3.501 1.00 97.62 86 PHE A C 1
ATOM 640 O O . PHE A 1 86 ? 1.840 4.323 4.264 1.00 97.62 86 PHE A O 1
ATOM 647 N N . GLN A 1 87 ? 3.817 3.282 3.948 1.00 96.94 87 GLN A N 1
ATOM 648 C CA . GLN A 1 87 ? 4.192 3.257 5.366 1.00 96.94 87 GLN A CA 1
ATOM 649 C C . GLN A 1 87 ? 4.139 4.669 5.979 1.00 96.94 87 GLN A C 1
ATOM 651 O O . GLN A 1 87 ? 4.360 5.665 5.295 1.00 96.94 87 GLN A O 1
ATOM 656 N N . ASP A 1 88 ? 3.804 4.738 7.269 1.00 94.50 88 ASP A N 1
ATOM 657 C CA . ASP A 1 88 ? 3.611 5.975 8.041 1.00 94.50 88 ASP A CA 1
ATOM 658 C C . ASP A 1 88 ? 2.428 6.857 7.593 1.00 94.50 88 ASP A C 1
ATOM 660 O O . ASP A 1 88 ? 2.233 7.957 8.115 1.00 94.50 88 ASP A O 1
ATOM 664 N N . THR A 1 89 ? 1.574 6.357 6.694 1.00 97.31 89 THR A N 1
ATOM 665 C CA . THR A 1 89 ? 0.294 6.985 6.338 1.00 97.31 89 THR A CA 1
ATOM 666 C C . THR A 1 89 ? -0.897 6.145 6.824 1.00 97.31 89 THR A C 1
ATOM 668 O O . THR A 1 89 ? -0.768 4.932 7.009 1.00 97.31 89 THR A O 1
ATOM 671 N N . PRO A 1 90 ? -2.104 6.733 6.962 1.00 97.56 90 PRO A N 1
ATOM 672 C CA . PRO A 1 90 ? -3.330 5.966 7.211 1.00 97.56 90 PRO A CA 1
ATOM 673 C C . PRO A 1 90 ? -3.687 4.964 6.098 1.00 97.56 90 PRO A C 1
ATOM 675 O O . PRO A 1 90 ? -4.544 4.108 6.296 1.00 97.56 90 PRO A O 1
ATOM 678 N N . PHE A 1 91 ? -3.045 5.073 4.932 1.00 98.12 91 PHE A N 1
ATOM 679 C CA . PHE A 1 91 ? -3.257 4.230 3.756 1.00 98.12 91 PHE A CA 1
ATOM 680 C C . PHE A 1 91 ? -2.255 3.068 3.675 1.00 98.12 91 PHE A C 1
ATOM 682 O O . PHE A 1 91 ? -2.195 2.375 2.656 1.00 98.12 91 PHE A O 1
ATOM 689 N N . ALA A 1 92 ? -1.462 2.834 4.726 1.00 98.31 92 ALA A N 1
ATOM 690 C CA . ALA A 1 92 ? -0.509 1.737 4.725 1.00 98.31 92 ALA A CA 1
ATOM 691 C C . ALA A 1 92 ? -1.218 0.389 4.530 1.00 98.31 92 ALA A C 1
ATOM 693 O O . ALA A 1 92 ? -2.194 0.071 5.217 1.00 98.31 92 ALA A O 1
ATOM 694 N N . HIS A 1 93 ? -0.712 -0.410 3.598 1.00 98.31 93 HIS A N 1
ATOM 695 C CA . HIS A 1 93 ? -1.218 -1.749 3.324 1.00 98.31 93 HIS A CA 1
ATOM 696 C C . HIS A 1 93 ? -0.068 -2.683 2.953 1.00 98.31 93 HIS A C 1
ATOM 698 O O . HIS A 1 93 ? 1.009 -2.251 2.535 1.00 98.31 93 HIS A O 1
ATOM 704 N N . LEU A 1 94 ? -0.284 -3.979 3.167 1.00 98.25 94 LEU A N 1
ATOM 705 C CA . LEU A 1 94 ? 0.722 -4.994 2.890 1.00 98.25 94 LEU A CA 1
ATOM 706 C C . LEU A 1 94 ? 0.614 -5.433 1.430 1.00 98.25 94 LEU A C 1
ATOM 708 O O . LEU A 1 94 ? -0.454 -5.849 0.978 1.00 98.25 94 LEU A O 1
ATOM 712 N N . MET A 1 95 ? 1.742 -5.395 0.737 1.00 97.75 95 MET A N 1
ATOM 713 C CA . MET A 1 95 ? 1.943 -5.954 -0.589 1.00 97.75 95 MET A CA 1
ATOM 714 C C . MET A 1 95 ? 2.557 -7.342 -0.428 1.00 97.75 95 MET A C 1
ATOM 716 O O . MET A 1 95 ? 3.630 -7.494 0.153 1.00 97.75 95 MET A O 1
ATOM 720 N N . MET A 1 96 ? 1.865 -8.370 -0.910 1.00 97.12 96 MET A N 1
ATOM 721 C CA . MET A 1 96 ? 2.292 -9.764 -0.813 1.00 97.12 96 MET A CA 1
ATOM 722 C C . MET A 1 96 ? 2.494 -10.348 -2.214 1.00 97.12 96 MET A C 1
ATOM 724 O O . MET A 1 96 ? 1.509 -10.698 -2.875 1.00 97.12 96 MET A O 1
ATOM 728 N N . PRO A 1 97 ? 3.747 -10.472 -2.685 1.00 95.94 97 PRO A N 1
ATOM 729 C CA . PRO A 1 97 ? 4.051 -11.146 -3.942 1.00 95.94 97 PRO A CA 1
ATOM 730 C C . PRO A 1 97 ? 3.516 -12.584 -3.963 1.00 95.94 97 PRO A C 1
ATOM 732 O O . PRO A 1 97 ? 3.564 -13.304 -2.966 1.00 95.94 97 PRO A O 1
ATOM 735 N N . THR A 1 98 ? 2.981 -13.004 -5.109 1.00 94.44 98 THR A N 1
ATOM 736 C CA . THR A 1 98 ? 2.389 -14.348 -5.307 1.00 94.44 98 THR A CA 1
ATOM 737 C C . THR A 1 98 ? 3.234 -15.258 -6.191 1.00 94.44 98 THR A C 1
ATOM 739 O O . THR A 1 98 ? 3.018 -16.469 -6.232 1.00 94.44 98 THR A O 1
ATOM 742 N N . ALA A 1 99 ? 4.196 -14.677 -6.899 1.00 87.69 99 ALA A N 1
ATOM 743 C CA . ALA A 1 99 ? 5.180 -15.362 -7.715 1.00 87.69 99 ALA A CA 1
ATOM 744 C C . ALA A 1 99 ? 6.451 -14.514 -7.760 1.00 87.69 99 ALA A C 1
ATOM 746 O O . ALA A 1 99 ? 6.385 -13.295 -7.600 1.00 87.69 99 ALA A O 1
ATOM 747 N N . ASN A 1 100 ? 7.586 -15.156 -8.028 1.00 85.56 100 ASN A N 1
ATOM 748 C CA . ASN A 1 100 ? 8.814 -14.428 -8.310 1.00 85.56 100 ASN A CA 1
ATOM 749 C C . ASN A 1 100 ? 8.636 -13.649 -9.612 1.00 85.56 100 ASN A C 1
ATOM 751 O O . ASN A 1 100 ? 8.201 -14.203 -10.627 1.00 85.56 100 ASN A O 1
ATOM 755 N N . PHE A 1 101 ? 8.997 -12.380 -9.568 1.00 82.56 101 PHE A N 1
ATOM 756 C CA . PHE A 1 101 ? 9.005 -11.481 -10.703 1.00 82.56 101 PHE A CA 1
ATOM 757 C C . PHE A 1 101 ? 10.402 -10.874 -10.822 1.00 82.56 101 PHE A C 1
ATOM 759 O O . PHE A 1 101 ? 11.031 -10.557 -9.810 1.00 82.56 101 PHE A O 1
ATOM 766 N N . ASP A 1 102 ? 10.893 -10.744 -12.054 1.00 83.06 102 ASP A N 1
ATOM 767 C CA . ASP A 1 102 ? 12.128 -10.012 -12.321 1.00 83.06 102 ASP A CA 1
ATOM 768 C C . ASP A 1 102 ? 11.843 -8.538 -12.050 1.00 83.06 102 ASP A C 1
ATOM 770 O O . ASP A 1 102 ? 11.273 -7.846 -12.897 1.00 83.06 102 ASP A O 1
ATOM 774 N N . VAL A 1 103 ? 12.174 -8.075 -10.845 1.00 69.88 103 VAL A N 1
ATOM 775 C CA . VAL A 1 103 ? 11.931 -6.687 -10.469 1.00 69.88 103 VAL A CA 1
ATOM 776 C C . VAL A 1 103 ? 12.881 -5.816 -11.295 1.00 69.88 103 VAL A C 1
ATOM 778 O O . VAL A 1 103 ? 14.098 -5.987 -11.205 1.00 69.88 103 VAL A O 1
ATOM 781 N N . PRO A 1 104 ? 12.381 -4.905 -12.149 1.00 68.88 104 PRO A N 1
ATOM 782 C CA . PRO A 1 104 ? 13.255 -4.108 -12.996 1.00 68.88 104 PRO A CA 1
ATOM 783 C C . PRO A 1 104 ? 14.233 -3.292 -12.145 1.00 68.88 104 PRO A C 1
ATOM 785 O O . PRO A 1 104 ? 13.826 -2.398 -11.412 1.00 68.88 104 PRO A O 1
ATOM 788 N N . GLY A 1 105 ? 15.528 -3.602 -12.247 1.00 61.34 105 GLY A N 1
ATOM 789 C CA . GLY A 1 105 ? 16.580 -2.913 -11.496 1.00 61.34 105 GLY A CA 1
ATOM 790 C C . GLY A 1 105 ? 16.974 -3.538 -10.150 1.00 61.34 105 GLY A C 1
ATOM 79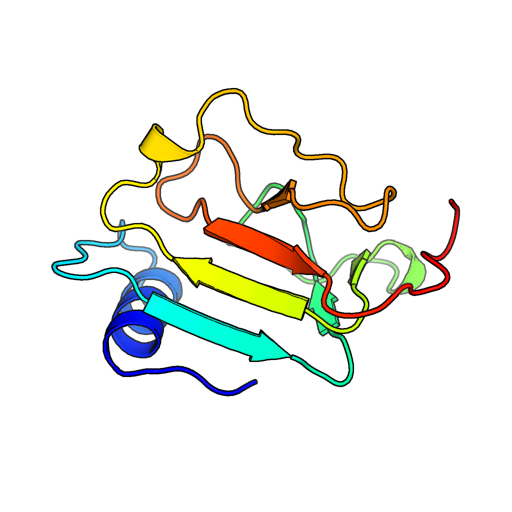1 O O . GLY A 1 105 ? 17.774 -2.912 -9.455 1.00 61.34 105 GLY A O 1
ATOM 792 N N . SER A 1 106 ? 16.464 -4.728 -9.791 1.00 56.44 106 SER A N 1
ATOM 793 C CA . SER A 1 106 ? 17.023 -5.566 -8.706 1.00 56.44 106 SER A CA 1
ATOM 794 C C . SER A 1 106 ? 18.332 -6.250 -9.091 1.00 56.44 106 SER A C 1
ATOM 796 O O . SER A 1 106 ? 18.448 -6.636 -10.279 1.00 56.44 106 SER A O 1
#

pLDDT: mean 93.46, std 7.16, range [56.44, 98.38]

Sequence (106 aa):
MCFDGPGMEWVGYWMSGEPPQMSAMGLSYMLMGSYDNSNTDPFAGPPENPADGIVTGPHVMIFPVDATSLAGMSTDHMTNEPYVMFQDTPFAHLMMPTANFDVPGS

Secondary structure (DSSP, 8-state):
-EE-HHHHHHHHHHHHTPPP--SS-EEEEETT-EEES-SS-TTPPPPSSGGGSEEE-SEEEEE-SSGGGGTTS---TTSSS-EEESTTSTT-EEEEESS----TT-

Foldseek 3Di:
DDKDPQRVQLVVCLVVVHQRQGPAKIKDWDQAWDWAQAQADSPHDHDPDSVPIFTAHTWMKIHHNFLCVCPPAASPRQPQAKHWGNPPDSSIIIIHRPDDDNGVPD

Radius of gyration: 13.22 Å; chains: 1; bounding box: 33×28×30 Å